Protein AF-A0A7K4B3U4-F1 (afdb_monomer)

pLDDT: mean 78.88, std 15.06, range [47.38, 95.62]

Sequence (133 aa):
MATESFTLEWWAWFQSFLWVILILVGFIILYYIVKEMHDAKVTPRLAEIELEKEKLQLMKLDFTHRGQPFFRVTPEKLDEINTLDMENTRLEAEIFAKQTAVDQRIQLLENSVKNRKLDDLVDKIKGEEKKIR

Structure (mmCIF, N/CA/C/O backbone):
data_AF-A0A7K4B3U4-F1
#
_entry.id   AF-A0A7K4B3U4-F1
#
loop_
_atom_site.group_PDB
_atom_site.id
_atom_site.type_symbol
_atom_site.label_atom_id
_atom_site.label_alt_id
_atom_site.label_comp_id
_atom_site.label_asym_id
_atom_site.label_entity_id
_atom_site.label_seq_id
_atom_site.pdbx_PDB_ins_code
_atom_site.Cartn_x
_atom_site.Cartn_y
_atom_site.Cartn_z
_atom_site.occupancy
_atom_site.B_iso_or_equiv
_atom_site.auth_seq_id
_atom_site.auth_comp_id
_atom_site.auth_asym_id
_atom_site.auth_atom_id
_atom_site.pdbx_PDB_model_num
ATOM 1 N N . MET A 1 1 ? 71.525 13.524 -46.828 1.00 56.06 1 MET A N 1
ATOM 2 C CA . MET A 1 1 ? 70.737 14.733 -46.499 1.00 56.06 1 MET A CA 1
ATOM 3 C C . MET A 1 1 ? 69.364 14.749 -47.172 1.00 56.06 1 MET A C 1
ATOM 5 O O . MET A 1 1 ? 68.405 14.999 -46.467 1.00 56.06 1 MET A O 1
ATOM 9 N N . ALA A 1 2 ? 69.210 14.424 -48.4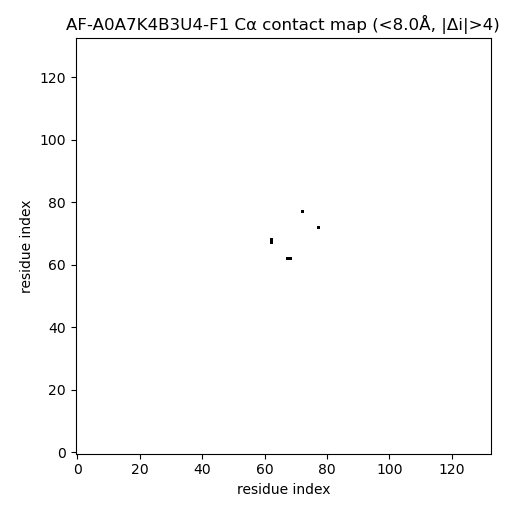66 1.00 58.28 2 ALA A N 1
ATOM 10 C CA . ALA A 1 2 ? 67.884 14.422 -49.120 1.00 58.28 2 ALA A CA 1
ATOM 11 C C . ALA A 1 2 ? 66.936 13.275 -48.692 1.00 58.28 2 ALA A C 1
ATOM 13 O O . ALA A 1 2 ? 65.723 13.383 -48.834 1.00 58.28 2 ALA A O 1
ATOM 14 N N . THR A 1 3 ? 67.471 12.170 -48.167 1.00 60.50 3 THR A N 1
ATOM 15 C CA . THR A 1 3 ? 66.673 11.023 -47.704 1.00 60.50 3 THR A CA 1
ATOM 16 C C . THR A 1 3 ? 66.081 11.221 -46.308 1.00 60.50 3 THR A C 1
ATOM 18 O O . THR A 1 3 ? 65.042 10.646 -46.014 1.00 60.50 3 THR A O 1
ATOM 21 N N . GLU A 1 4 ? 66.702 12.044 -45.458 1.00 61.56 4 GLU A N 1
ATOM 22 C CA . GLU A 1 4 ? 66.243 12.284 -44.079 1.00 61.56 4 GLU A CA 1
ATOM 23 C C . GLU A 1 4 ? 65.104 13.308 -44.003 1.00 61.56 4 GLU A C 1
ATOM 25 O O . GLU A 1 4 ? 64.231 13.198 -43.148 1.00 61.56 4 GLU A O 1
ATOM 30 N N . SER A 1 5 ? 65.056 14.280 -44.921 1.00 64.44 5 SER A N 1
ATOM 31 C CA . SER A 1 5 ? 63.922 15.210 -45.007 1.00 64.44 5 SER A CA 1
ATOM 32 C C . SER A 1 5 ? 62.639 14.496 -45.440 1.00 64.44 5 SER A C 1
ATOM 34 O O . SER A 1 5 ? 61.569 14.765 -44.903 1.00 64.44 5 SER A O 1
ATOM 36 N N . PHE A 1 6 ? 62.752 13.528 -46.355 1.00 67.94 6 PHE A N 1
ATOM 37 C CA . PHE A 1 6 ? 61.609 12.775 -46.874 1.00 67.94 6 PHE A CA 1
ATOM 38 C C . PHE A 1 6 ? 60.974 11.861 -45.814 1.00 67.94 6 PHE A C 1
ATOM 40 O O . PHE A 1 6 ? 59.754 11.719 -45.769 1.00 67.94 6 PHE A O 1
ATOM 47 N N . THR A 1 7 ? 61.778 11.257 -44.930 1.00 73.56 7 THR A N 1
ATOM 48 C CA . THR A 1 7 ? 61.256 10.421 -43.836 1.00 73.56 7 THR A CA 1
ATOM 49 C C . THR A 1 7 ? 60.568 11.249 -42.754 1.00 73.56 7 THR A C 1
ATOM 51 O O . THR A 1 7 ? 59.550 10.811 -42.223 1.00 73.56 7 THR A O 1
ATOM 54 N N . LEU A 1 8 ? 61.071 12.452 -42.458 1.00 75.19 8 LEU A N 1
ATOM 55 C CA . LEU A 1 8 ? 60.458 13.372 -41.494 1.00 75.19 8 LEU A CA 1
ATOM 56 C C . LEU A 1 8 ? 59.126 13.948 -42.000 1.00 75.19 8 LEU A C 1
ATOM 58 O O . LEU A 1 8 ? 58.160 13.991 -41.239 1.00 75.19 8 LEU A O 1
ATOM 62 N N . GLU A 1 9 ? 59.040 14.333 -43.277 1.00 79.00 9 GLU A N 1
ATOM 63 C CA . GLU A 1 9 ? 57.783 14.794 -43.892 1.00 79.00 9 GLU A CA 1
ATOM 64 C C . GLU A 1 9 ? 56.730 13.679 -43.946 1.00 79.00 9 GLU A C 1
ATOM 66 O O . GLU A 1 9 ? 55.567 13.895 -43.593 1.00 79.00 9 GLU A O 1
ATOM 71 N N . TRP A 1 10 ? 57.140 12.462 -44.314 1.00 80.56 10 TRP A N 1
ATOM 72 C CA . TRP A 1 10 ? 56.257 11.296 -44.325 1.00 80.56 10 TRP A CA 1
ATOM 73 C C . TRP A 1 10 ? 55.764 10.934 -42.917 1.00 80.56 10 TRP A C 1
ATOM 75 O O . TRP A 1 10 ? 54.584 10.634 -42.725 1.00 80.56 10 TRP A O 1
ATOM 85 N N . TRP A 1 11 ? 56.641 11.029 -41.913 1.00 83.00 11 TRP A N 1
ATOM 86 C CA . TRP A 1 11 ? 56.291 10.794 -40.513 1.00 83.00 11 TRP A CA 1
ATOM 87 C C . TRP A 1 11 ? 55.308 11.836 -39.968 1.00 83.00 11 TRP A C 1
ATOM 89 O O . TRP A 1 11 ? 54.347 11.476 -39.290 1.00 83.00 11 TRP A O 1
ATOM 99 N N . ALA A 1 12 ? 55.491 13.116 -40.303 1.00 83.31 12 ALA A N 1
ATOM 100 C CA . ALA A 1 12 ? 54.575 14.181 -39.900 1.00 83.31 12 ALA A CA 1
ATOM 101 C C . ALA A 1 12 ? 53.175 13.999 -40.513 1.00 83.31 12 ALA A C 1
ATOM 103 O O . ALA A 1 12 ? 52.169 14.107 -39.809 1.00 83.31 12 ALA A O 1
ATOM 104 N N . TRP A 1 13 ? 53.104 13.650 -41.801 1.00 84.06 13 TRP A N 1
ATOM 105 C CA . TRP A 1 13 ? 51.838 13.341 -42.471 1.00 84.06 13 TRP A CA 1
ATOM 106 C C . TRP A 1 13 ? 51.144 12.117 -41.851 1.00 84.06 13 TRP A C 1
ATOM 108 O O . TRP A 1 13 ? 49.942 12.153 -41.576 1.00 84.06 13 TRP A O 1
ATOM 118 N N . PHE A 1 14 ? 51.909 11.066 -41.542 1.00 86.75 14 PHE A N 1
ATOM 119 C CA . PHE A 1 14 ? 51.405 9.875 -40.859 1.00 86.75 14 PHE A CA 1
ATOM 120 C C . PHE A 1 14 ? 50.890 10.189 -39.447 1.00 86.75 14 PHE A C 1
ATOM 122 O O . PHE A 1 14 ? 49.817 9.730 -39.059 1.00 86.75 14 PHE A O 1
ATOM 129 N N . GLN A 1 15 ? 51.597 11.033 -38.694 1.00 86.62 15 GLN A N 1
ATOM 130 C CA . GLN A 1 15 ? 51.171 11.475 -37.368 1.00 86.62 15 GLN A CA 1
ATOM 131 C C . GLN A 1 15 ? 49.843 12.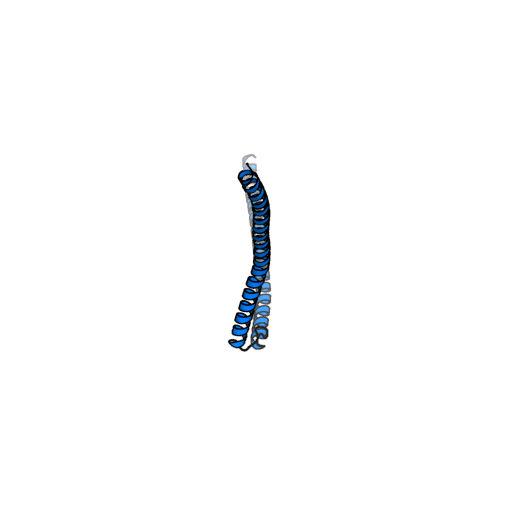244 -37.426 1.00 86.62 15 GLN A C 1
ATOM 133 O O . GLN A 1 15 ? 48.948 11.975 -36.624 1.00 86.62 15 GLN A O 1
ATOM 138 N N . SER A 1 16 ? 49.668 13.165 -38.380 1.00 87.69 16 SER A N 1
ATOM 139 C CA . SER A 1 16 ? 48.387 13.860 -38.578 1.00 87.69 16 SER A CA 1
ATOM 140 C C . SER A 1 16 ? 47.257 12.893 -38.939 1.00 87.69 16 SER A C 1
ATOM 142 O O . SER A 1 16 ? 46.149 13.020 -38.418 1.00 87.69 16 SER A O 1
ATOM 144 N N . PHE A 1 17 ? 47.536 11.891 -39.773 1.00 90.00 17 PHE A N 1
ATOM 145 C CA . PHE A 1 17 ? 46.566 10.862 -40.137 1.00 90.00 17 PHE A CA 1
ATOM 146 C C . PHE A 1 17 ? 46.146 9.995 -38.937 1.00 90.00 17 PHE A C 1
ATOM 148 O O . PHE A 1 17 ? 44.959 9.708 -38.769 1.00 90.00 17 PHE A O 1
ATOM 155 N N . LEU A 1 18 ? 47.084 9.654 -38.046 1.00 89.38 18 LEU A N 1
ATOM 156 C CA . LEU A 1 18 ? 46.792 8.929 -36.805 1.00 89.38 18 LEU A CA 1
ATOM 157 C C . LEU A 1 18 ? 45.839 9.703 -35.887 1.00 89.38 18 LEU A C 1
ATOM 159 O O . LEU A 1 18 ? 44.918 9.106 -35.334 1.00 89.38 18 LEU A O 1
ATOM 163 N N . TRP A 1 19 ? 46.007 11.021 -35.756 1.00 91.94 19 TRP A N 1
ATOM 164 C CA . TRP A 1 19 ? 45.092 11.850 -34.964 1.00 91.94 19 TRP A CA 1
ATOM 165 C C . TRP A 1 19 ? 43.676 11.877 -35.546 1.00 91.94 19 TRP A C 1
ATOM 167 O O . TRP A 1 19 ? 42.705 11.773 -34.796 1.00 91.94 19 TRP A O 1
ATOM 177 N N . VAL A 1 20 ? 43.546 11.953 -36.873 1.00 92.75 20 VAL A N 1
ATOM 178 C CA . VAL A 1 20 ? 42.240 11.903 -37.552 1.00 92.75 20 VAL A CA 1
ATOM 179 C C . VAL A 1 20 ? 41.560 10.551 -37.329 1.00 92.75 20 VAL A C 1
ATOM 181 O O . VAL A 1 20 ? 40.377 10.513 -36.991 1.00 92.75 20 VAL A O 1
ATOM 184 N N . ILE A 1 21 ? 42.302 9.445 -37.449 1.00 93.06 21 ILE A N 1
ATOM 185 C CA . ILE A 1 21 ? 41.780 8.101 -37.164 1.00 93.06 21 ILE A CA 1
ATOM 186 C C . ILE A 1 21 ? 41.348 7.981 -35.705 1.00 93.06 21 ILE A C 1
ATOM 188 O O . ILE A 1 21 ? 40.275 7.450 -35.433 1.00 93.06 21 ILE A O 1
ATOM 192 N N . LEU A 1 22 ? 42.146 8.482 -34.764 1.00 93.69 22 LEU A N 1
ATOM 193 C CA . LEU A 1 22 ? 41.842 8.394 -33.338 1.00 93.69 22 LEU A CA 1
ATOM 194 C C . LEU A 1 22 ? 40.554 9.153 -32.995 1.00 93.69 22 LEU A C 1
ATOM 196 O O . LEU A 1 22 ? 39.704 8.627 -32.278 1.00 93.69 22 LEU A O 1
ATOM 200 N N . ILE A 1 23 ? 40.364 10.345 -33.568 1.00 93.88 23 ILE A N 1
ATOM 201 C CA . ILE A 1 23 ? 39.113 11.105 -33.439 1.00 93.88 23 ILE A CA 1
ATOM 202 C C . ILE A 1 23 ? 37.942 10.324 -34.042 1.00 93.88 23 ILE A C 1
ATOM 204 O O . ILE A 1 23 ? 36.887 10.227 -33.418 1.00 93.88 23 ILE A O 1
ATOM 208 N N . LEU A 1 24 ? 38.122 9.728 -35.222 1.00 94.94 24 LEU A N 1
ATOM 209 C CA . LEU A 1 24 ? 37.083 8.945 -35.893 1.00 94.94 24 LEU A CA 1
ATOM 210 C C . LEU A 1 24 ? 36.677 7.712 -35.071 1.00 94.94 24 LEU A C 1
ATOM 212 O O . LEU A 1 24 ? 35.487 7.450 -34.908 1.00 94.94 24 LEU A O 1
ATOM 216 N N . VAL A 1 25 ? 37.642 7.004 -34.479 1.00 95.50 25 VAL A N 1
ATOM 217 C CA . VAL A 1 25 ? 37.388 5.896 -33.543 1.00 95.50 25 VAL A CA 1
ATOM 218 C C . VAL A 1 25 ? 36.647 6.394 -32.301 1.00 95.50 25 VAL A C 1
ATOM 220 O O . VAL A 1 25 ? 35.674 5.770 -31.882 1.00 95.50 25 VAL A O 1
ATOM 223 N N . GLY A 1 26 ? 37.033 7.547 -31.752 1.00 95.38 26 GLY A N 1
ATOM 224 C CA . GLY A 1 26 ? 36.308 8.189 -30.653 1.00 95.38 26 GLY A CA 1
ATOM 225 C C . GLY A 1 26 ? 34.848 8.494 -31.006 1.00 95.38 26 GLY A C 1
ATOM 226 O O . GLY A 1 26 ? 33.950 8.202 -30.218 1.00 95.38 26 GLY A O 1
ATOM 227 N N . PHE A 1 27 ? 34.588 8.999 -32.215 1.00 95.62 27 PHE A N 1
ATOM 228 C CA . PHE A 1 27 ? 33.231 9.231 -32.719 1.00 95.62 27 PHE A CA 1
ATOM 229 C C . PHE A 1 27 ? 32.434 7.937 -32.894 1.00 95.62 27 PHE A C 1
ATOM 231 O O . PHE A 1 27 ? 31.249 7.921 -32.569 1.00 95.62 27 PHE A O 1
ATOM 238 N N . ILE A 1 28 ? 33.061 6.852 -33.358 1.00 94.44 28 ILE A N 1
ATOM 239 C CA . ILE A 1 28 ? 32.417 5.533 -33.454 1.00 94.44 28 ILE A CA 1
ATOM 240 C C . ILE A 1 28 ? 31.992 5.046 -32.066 1.00 94.44 28 ILE A C 1
ATOM 242 O O . ILE A 1 28 ? 30.860 4.593 -31.899 1.00 94.44 28 ILE A O 1
ATOM 246 N N . ILE A 1 29 ? 32.866 5.174 -31.064 1.00 93.50 29 ILE A N 1
ATOM 247 C CA . ILE A 1 29 ? 32.556 4.795 -29.679 1.00 93.50 29 ILE A CA 1
ATOM 248 C C . ILE A 1 29 ? 31.402 5.649 -29.143 1.00 93.50 29 ILE A C 1
ATOM 250 O O . ILE A 1 29 ? 30.442 5.112 -28.593 1.00 93.50 29 ILE A O 1
ATOM 254 N N . LEU A 1 30 ? 31.452 6.968 -29.345 1.00 93.81 30 LEU A N 1
ATOM 255 C CA . LEU A 1 30 ? 30.403 7.887 -28.900 1.00 93.81 30 LEU A CA 1
ATOM 256 C C . LEU A 1 30 ? 29.054 7.584 -29.569 1.00 93.81 30 LEU A C 1
ATOM 258 O O . LEU A 1 30 ? 28.021 7.555 -28.902 1.00 93.81 30 LEU A O 1
ATOM 262 N N . TYR A 1 31 ? 29.067 7.298 -30.872 1.00 94.00 31 TYR A N 1
ATOM 263 C CA . TYR A 1 31 ? 27.896 6.843 -31.615 1.00 94.00 31 TYR A CA 1
ATOM 264 C C . TYR A 1 31 ? 27.320 5.558 -31.013 1.00 94.00 31 TYR A C 1
ATOM 266 O O . TYR A 1 31 ? 26.109 5.464 -30.823 1.00 94.00 31 TYR A O 1
ATOM 274 N N . TYR A 1 32 ? 28.175 4.597 -30.654 1.00 92.88 32 TYR A N 1
ATOM 275 C CA . TYR A 1 32 ? 27.742 3.343 -30.045 1.00 92.88 32 TYR A CA 1
ATOM 276 C C . TYR A 1 32 ? 27.106 3.557 -28.668 1.00 92.88 32 TYR A C 1
ATOM 278 O O . TYR A 1 32 ? 26.076 2.960 -28.384 1.00 92.88 32 TYR A O 1
ATOM 286 N N . ILE A 1 33 ? 27.649 4.460 -27.845 1.00 88.06 33 ILE A N 1
ATOM 287 C CA . ILE A 1 33 ? 27.063 4.817 -26.541 1.00 88.06 33 ILE A CA 1
ATOM 288 C C . ILE A 1 33 ? 25.668 5.429 -26.721 1.00 88.06 33 ILE A C 1
ATOM 290 O O . ILE A 1 33 ? 24.727 5.038 -26.032 1.00 88.06 33 ILE A O 1
ATOM 294 N N . VAL A 1 34 ? 25.513 6.376 -27.653 1.00 88.06 34 VAL A N 1
ATOM 295 C CA . VAL A 1 34 ? 24.211 7.008 -27.926 1.00 88.06 34 VAL A CA 1
ATOM 296 C C . VAL A 1 34 ? 23.212 5.989 -28.466 1.00 88.06 34 VAL A C 1
ATOM 298 O O . VAL A 1 34 ? 22.054 5.998 -28.051 1.00 88.06 34 VAL A O 1
ATOM 301 N N . LYS A 1 35 ? 23.657 5.097 -29.355 1.00 86.88 35 LYS A N 1
ATOM 302 C CA . LYS A 1 35 ? 22.844 4.008 -29.896 1.00 86.88 35 LYS A CA 1
ATOM 303 C C . LYS A 1 35 ? 22.394 3.045 -28.796 1.00 86.88 35 LYS A C 1
ATOM 305 O O . LYS A 1 35 ? 21.205 2.782 -28.688 1.00 86.88 35 LYS A O 1
ATOM 310 N N . GLU A 1 36 ? 23.304 2.604 -27.935 1.00 83.81 36 GLU A N 1
ATOM 311 C CA . GLU A 1 36 ? 22.995 1.705 -26.820 1.00 83.81 36 GLU A CA 1
ATOM 312 C C . GLU A 1 36 ? 22.006 2.355 -25.843 1.00 83.81 36 GLU A C 1
ATOM 314 O O . GLU A 1 36 ? 21.039 1.731 -25.419 1.00 83.81 36 GLU A O 1
ATOM 319 N N . MET A 1 37 ? 22.184 3.645 -25.530 1.00 77.88 37 MET A N 1
ATOM 320 C CA . MET A 1 37 ? 21.241 4.396 -24.695 1.00 77.88 37 MET A CA 1
ATOM 321 C C . MET A 1 37 ? 19.877 4.601 -25.358 1.00 77.88 37 MET A C 1
ATOM 323 O O . MET A 1 37 ? 18.864 4.664 -24.661 1.00 77.88 37 MET A O 1
ATOM 327 N N . HIS A 1 38 ? 19.839 4.776 -26.677 1.00 78.12 38 HIS A N 1
ATOM 328 C CA . HIS A 1 38 ? 18.597 4.867 -27.431 1.00 78.12 38 HIS A CA 1
ATOM 329 C C . HIS A 1 38 ? 17.858 3.527 -27.393 1.00 78.12 38 HIS A C 1
ATOM 331 O O . HIS A 1 38 ? 16.691 3.484 -27.005 1.00 78.12 38 HIS A O 1
ATOM 337 N N . ASP A 1 39 ? 18.555 2.437 -27.699 1.00 70.44 39 ASP A N 1
ATOM 338 C CA . ASP A 1 39 ? 17.982 1.096 -27.735 1.00 70.44 39 ASP A CA 1
ATOM 339 C C . ASP A 1 39 ? 17.524 0.677 -26.326 1.00 70.44 39 ASP A C 1
ATOM 341 O O . ASP A 1 39 ? 16.368 0.297 -26.148 1.00 70.44 39 ASP A O 1
ATOM 345 N N . ALA A 1 40 ? 18.328 0.925 -25.286 1.00 64.56 40 ALA A N 1
ATOM 346 C CA . ALA A 1 40 ? 17.969 0.676 -23.886 1.00 64.56 40 ALA A CA 1
ATOM 347 C C . ALA A 1 40 ? 16.773 1.501 -23.376 1.00 64.56 40 ALA A C 1
ATOM 349 O O . ALA A 1 40 ? 16.126 1.097 -22.414 1.00 64.56 40 ALA A O 1
ATOM 350 N N . LYS A 1 41 ? 16.446 2.646 -23.992 1.00 60.84 41 LYS A N 1
ATOM 351 C CA . LYS A 1 41 ? 15.230 3.421 -23.670 1.00 60.84 41 LYS A CA 1
ATOM 352 C C . LYS A 1 41 ? 13.986 2.897 -24.385 1.00 60.84 41 LYS A C 1
ATOM 354 O O . LYS A 1 41 ? 12.873 3.147 -23.923 1.00 60.84 41 LYS A O 1
ATOM 359 N N . VAL A 1 42 ? 14.153 2.173 -25.489 1.00 58.97 42 VAL A N 1
ATOM 360 C CA . VAL A 1 42 ? 13.054 1.583 -26.268 1.00 58.97 42 VAL A CA 1
ATOM 361 C C . VAL A 1 42 ? 12.710 0.173 -25.766 1.00 58.97 42 VAL A C 1
ATOM 363 O O . VAL A 1 42 ? 11.536 -0.196 -25.746 1.00 58.97 42 VAL A O 1
ATOM 366 N N . THR A 1 43 ? 13.690 -0.580 -25.260 1.00 57.50 43 THR A N 1
ATOM 367 C CA . THR A 1 43 ? 13.499 -1.926 -24.695 1.00 57.50 43 THR A CA 1
ATOM 368 C C . THR A 1 43 ? 12.551 -2.016 -23.486 1.00 57.50 43 THR A C 1
ATOM 370 O O . THR A 1 43 ? 11.773 -2.965 -23.469 1.00 57.50 43 THR A O 1
ATOM 373 N N . PRO A 1 44 ? 12.496 -1.086 -22.504 1.00 58.25 44 PRO A N 1
ATOM 374 C CA . PRO A 1 44 ? 11.537 -1.192 -21.400 1.00 58.25 44 PRO A CA 1
ATOM 375 C C . PRO A 1 44 ? 10.097 -1.043 -21.888 1.00 58.25 44 PRO A C 1
ATOM 377 O O . PRO A 1 44 ? 9.233 -1.770 -21.419 1.00 58.25 44 PRO A O 1
ATOM 380 N N . ARG A 1 45 ? 9.844 -0.205 -22.905 1.00 54.09 45 ARG A N 1
ATOM 381 C CA . ARG A 1 45 ? 8.524 -0.156 -23.548 1.00 54.09 45 ARG A CA 1
ATOM 382 C C . ARG A 1 45 ? 8.212 -1.443 -24.290 1.00 54.09 45 ARG A C 1
ATOM 384 O O . ARG A 1 45 ? 7.070 -1.862 -24.270 1.00 54.09 45 ARG A O 1
ATOM 391 N N . LEU A 1 46 ? 9.186 -2.074 -24.944 1.00 55.47 46 LEU A N 1
ATOM 392 C CA . LEU A 1 46 ? 8.956 -3.353 -25.620 1.00 55.47 46 LEU A CA 1
ATOM 393 C C . LEU A 1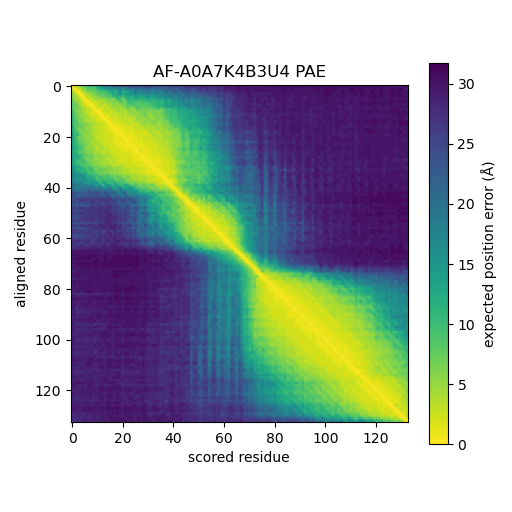 46 ? 8.695 -4.483 -24.624 1.00 55.47 46 LEU A C 1
ATOM 395 O O . LEU A 1 46 ? 7.766 -5.239 -24.852 1.00 55.47 46 LEU A O 1
ATOM 399 N N . ALA A 1 47 ? 9.431 -4.546 -23.514 1.00 59.72 47 ALA A N 1
ATOM 400 C CA . ALA A 1 47 ? 9.209 -5.520 -22.451 1.00 59.72 47 ALA A CA 1
ATOM 401 C C . ALA A 1 47 ? 7.871 -5.283 -21.734 1.00 59.72 47 ALA A C 1
ATOM 403 O O . ALA A 1 47 ? 7.146 -6.234 -21.482 1.00 59.72 47 ALA A O 1
ATOM 404 N N . GLU A 1 48 ? 7.492 -4.031 -21.462 1.00 60.44 48 GLU A N 1
ATOM 405 C CA . GLU A 1 48 ? 6.168 -3.692 -20.921 1.00 60.44 48 GLU A CA 1
ATOM 406 C C . GLU A 1 48 ? 5.052 -4.025 -21.916 1.00 60.44 48 GLU A C 1
ATOM 408 O O . GLU A 1 48 ? 4.073 -4.657 -21.538 1.00 60.44 48 GLU A O 1
ATOM 413 N N . ILE A 1 49 ? 5.216 -3.681 -23.196 1.00 60.75 49 ILE A N 1
ATOM 414 C CA . ILE A 1 49 ? 4.243 -3.986 -24.256 1.00 60.75 49 ILE A CA 1
ATOM 415 C C . ILE A 1 49 ? 4.155 -5.495 -24.507 1.00 60.75 49 ILE A C 1
ATOM 417 O O . ILE A 1 49 ? 3.077 -5.998 -24.810 1.00 60.75 49 ILE A O 1
ATOM 421 N N . GLU A 1 50 ? 5.256 -6.234 -24.416 1.00 63.12 50 GLU A N 1
ATOM 422 C CA . GLU A 1 50 ? 5.284 -7.690 -24.554 1.00 63.12 50 GLU A CA 1
ATOM 423 C C . GLU A 1 50 ? 4.621 -8.355 -23.350 1.00 63.12 50 GLU A C 1
ATOM 425 O O . GLU A 1 50 ? 3.774 -9.218 -23.542 1.00 63.12 50 GLU A O 1
ATOM 430 N N . LEU A 1 51 ? 4.863 -7.864 -22.135 1.00 60.09 51 LEU A N 1
ATOM 431 C CA . LEU A 1 51 ? 4.216 -8.341 -20.911 1.00 60.09 51 LEU A CA 1
ATOM 432 C C . LEU A 1 51 ? 2.719 -7.976 -20.879 1.00 60.09 51 LEU A C 1
ATOM 434 O O . LEU A 1 51 ? 1.887 -8.758 -20.421 1.00 60.09 51 LEU A O 1
ATOM 438 N N . GLU A 1 52 ? 2.334 -6.822 -21.428 1.00 66.12 52 GLU A N 1
ATOM 439 C CA . GLU A 1 52 ? 0.935 -6.447 -21.660 1.00 66.12 52 GLU A CA 1
ATOM 440 C C . GLU A 1 52 ? 0.281 -7.300 -22.751 1.00 66.12 52 GLU A C 1
ATOM 442 O O . GLU A 1 52 ? -0.869 -7.710 -22.591 1.00 66.12 52 GLU A O 1
ATOM 447 N N . LYS A 1 53 ? 0.995 -7.620 -23.838 1.00 67.81 53 LYS A N 1
ATOM 448 C CA . LYS A 1 53 ? 0.516 -8.523 -24.894 1.00 67.81 53 LYS A CA 1
ATOM 449 C C . LYS A 1 53 ? 0.380 -9.954 -24.396 1.00 67.81 53 LYS A C 1
ATOM 451 O O . LYS A 1 53 ? 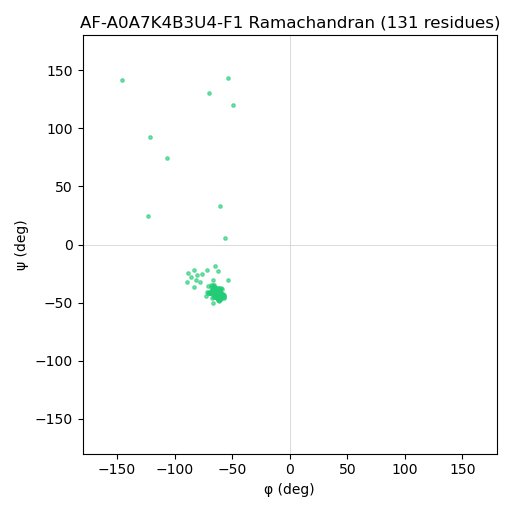-0.626 -10.578 -24.715 1.00 67.81 53 LYS A O 1
ATOM 456 N N . GLU A 1 54 ? 1.327 -10.456 -23.612 1.00 67.69 54 GLU A N 1
ATOM 457 C CA . GLU A 1 54 ? 1.251 -11.761 -22.960 1.00 67.69 54 GLU A CA 1
ATOM 458 C C . GLU A 1 54 ? 0.082 -11.794 -21.981 1.00 67.69 54 GLU A C 1
ATOM 460 O O . GLU A 1 54 ? -0.726 -12.712 -2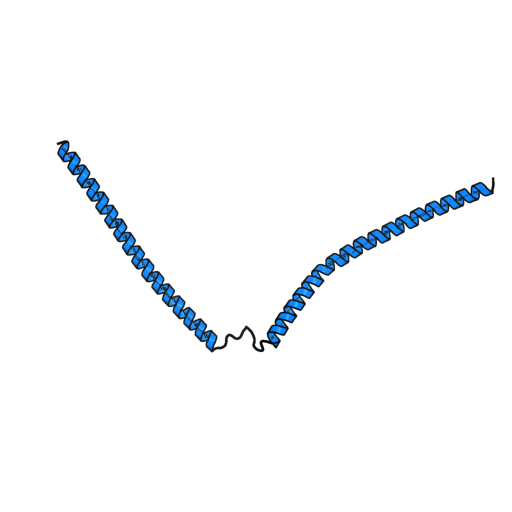2.059 1.00 67.69 54 GLU A O 1
ATOM 465 N N . LYS A 1 55 ? -0.116 -10.760 -21.150 1.00 67.31 55 LYS A N 1
ATOM 466 C CA . LYS A 1 55 ? -1.326 -10.634 -20.317 1.00 67.31 55 LYS A CA 1
ATOM 467 C C . LYS 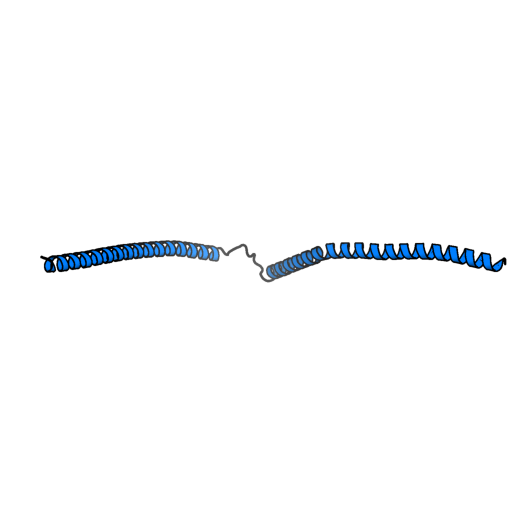A 1 55 ? -2.599 -10.636 -21.154 1.00 67.31 55 LYS A C 1
ATOM 469 O O . LYS A 1 55 ? -3.551 -11.320 -20.796 1.00 67.31 55 LYS A O 1
ATOM 474 N N . LEU A 1 56 ? -2.631 -9.910 -22.272 1.00 65.81 56 LEU A N 1
ATOM 475 C CA . LEU A 1 56 ? -3.784 -9.896 -23.173 1.00 65.81 56 LEU A CA 1
ATOM 476 C C . LEU A 1 56 ? -4.015 -11.261 -23.825 1.00 65.81 56 LEU A C 1
ATOM 478 O O . LEU A 1 56 ? -5.160 -11.634 -24.055 1.00 65.81 56 LEU A O 1
ATOM 482 N N . GLN A 1 57 ? -2.950 -11.991 -24.153 1.00 74.75 57 GLN A N 1
ATOM 483 C CA . GLN A 1 57 ? -3.019 -13.329 -24.730 1.00 74.75 57 GLN A CA 1
ATOM 484 C C . GLN A 1 57 ? -3.455 -14.358 -23.695 1.00 74.75 57 GLN A C 1
ATOM 486 O O . GLN A 1 57 ? -4.356 -15.122 -24.001 1.00 74.75 57 GLN A O 1
ATOM 491 N N . LEU A 1 58 ? -2.915 -14.331 -22.477 1.00 63.06 58 LEU A N 1
ATOM 492 C CA . LEU A 1 58 ? -3.383 -15.122 -21.338 1.00 63.06 58 LEU A CA 1
ATOM 493 C C . LEU A 1 58 ? -4.852 -14.828 -21.046 1.00 63.06 58 LEU A C 1
ATOM 495 O O . LEU A 1 58 ? -5.635 -15.756 -20.918 1.00 63.06 58 LEU A O 1
ATOM 499 N N . MET A 1 59 ? -5.253 -13.556 -21.050 1.00 62.22 59 MET A N 1
ATOM 500 C CA . MET A 1 59 ? -6.645 -13.162 -20.863 1.00 62.22 59 MET A CA 1
ATOM 501 C C . MET A 1 59 ? -7.523 -13.648 -22.024 1.00 62.22 59 MET A C 1
ATOM 503 O O . MET A 1 59 ? -8.596 -14.179 -21.782 1.00 62.22 59 MET A O 1
ATOM 507 N N . LYS A 1 60 ? -7.078 -13.536 -23.285 1.00 63.59 60 LYS A N 1
ATOM 508 C CA . LYS A 1 60 ? -7.777 -14.077 -24.470 1.00 63.59 60 LYS A CA 1
ATOM 509 C C . LYS A 1 60 ? -7.857 -15.597 -24.469 1.00 63.59 60 LYS A C 1
ATOM 511 O O . LYS A 1 60 ? -8.867 -16.144 -24.898 1.00 63.59 60 LYS A O 1
ATOM 516 N N . LEU A 1 61 ? -6.820 -16.275 -24.004 1.00 64.25 61 LEU A N 1
ATOM 517 C CA . LEU A 1 61 ? -6.760 -17.724 -23.900 1.00 64.25 61 LEU A CA 1
ATOM 518 C C . LEU A 1 61 ? -7.670 -18.187 -22.758 1.00 64.25 61 LEU A C 1
ATOM 520 O O . LEU A 1 61 ? -8.475 -19.084 -22.975 1.00 64.25 61 LEU A O 1
ATOM 524 N N . ASP A 1 62 ? -7.693 -17.475 -21.630 1.00 57.47 62 ASP A N 1
ATOM 525 C CA . ASP A 1 62 ? -8.703 -17.628 -20.580 1.00 57.47 62 ASP A CA 1
ATOM 526 C C . ASP A 1 62 ? -10.119 -17.323 -21.092 1.00 57.47 62 ASP A C 1
ATOM 528 O O . ASP A 1 62 ? -11.033 -18.067 -20.767 1.00 57.47 62 ASP A O 1
ATOM 532 N N . PHE A 1 63 ? -10.330 -16.311 -21.940 1.00 53.41 63 PHE A N 1
ATOM 533 C CA . PHE A 1 63 ? -11.626 -16.032 -22.584 1.00 53.41 63 PHE A CA 1
ATOM 534 C C . PHE A 1 63 ? -12.046 -17.131 -23.570 1.00 53.41 63 PHE A C 1
ATOM 536 O O . PHE A 1 63 ? -13.236 -17.366 -23.763 1.00 53.41 63 PHE A O 1
ATOM 543 N N . THR A 1 64 ? -11.083 -17.796 -24.210 1.00 57.69 64 THR A N 1
ATOM 544 C CA . THR A 1 64 ? -11.342 -18.856 -25.196 1.00 57.69 64 THR A CA 1
ATOM 545 C C . THR A 1 64 ? -11.579 -20.201 -24.505 1.00 57.69 64 THR A C 1
ATOM 547 O O . THR A 1 64 ? -12.449 -20.961 -24.921 1.00 57.69 64 THR A O 1
ATOM 550 N N . HIS A 1 65 ? -10.860 -20.479 -23.411 1.00 57.31 65 HIS A N 1
ATOM 551 C CA . HIS A 1 65 ? -11.066 -21.658 -22.566 1.00 57.31 65 HIS A CA 1
ATOM 552 C C . HIS A 1 65 ? -12.277 -21.513 -21.630 1.00 57.31 65 HIS A C 1
ATOM 554 O O . HIS A 1 65 ? -12.957 -22.500 -21.355 1.00 57.31 65 HIS A O 1
ATOM 560 N N . ARG A 1 66 ? -12.594 -20.298 -21.168 1.00 49.94 66 ARG A N 1
ATOM 561 C CA . ARG A 1 66 ? -13.793 -19.965 -20.385 1.00 49.94 66 ARG A CA 1
ATOM 562 C C . ARG A 1 66 ? -14.767 -19.205 -21.275 1.00 49.94 66 ARG A C 1
ATOM 564 O O . ARG A 1 66 ? -14.905 -17.995 -21.144 1.00 49.94 66 ARG A O 1
ATOM 571 N N . GLY A 1 67 ? -15.434 -19.908 -22.186 1.00 47.38 67 GLY A N 1
ATOM 572 C CA . GLY A 1 67 ? -16.335 -19.345 -23.197 1.00 47.38 67 GLY A CA 1
ATOM 573 C C . GLY A 1 67 ? -17.570 -18.562 -22.709 1.00 47.38 67 GLY A C 1
ATOM 574 O O . GLY A 1 67 ? -18.591 -18.621 -23.386 1.00 47.38 67 GLY A O 1
ATOM 575 N N . GLN A 1 68 ? -17.531 -17.834 -21.584 1.00 52.19 68 GLN A N 1
ATOM 576 C CA . GLN A 1 68 ? -18.549 -16.869 -21.166 1.00 52.19 68 GLN A CA 1
ATOM 577 C C . GLN A 1 68 ? -17.935 -15.661 -20.421 1.00 52.19 68 GLN A C 1
ATOM 579 O O . GLN A 1 68 ? -16.995 -15.814 -19.641 1.00 52.19 68 GLN A O 1
ATOM 584 N N . PRO A 1 69 ? -18.457 -14.443 -20.654 1.00 51.41 69 PRO A N 1
ATOM 585 C CA . PRO A 1 69 ? -17.872 -13.200 -20.165 1.00 51.41 69 PRO A CA 1
ATOM 586 C C . PRO A 1 69 ? -18.026 -13.062 -18.645 1.00 51.41 69 PRO A C 1
ATOM 588 O O . PRO A 1 69 ? -19.140 -13.110 -18.130 1.00 51.41 69 PRO A O 1
ATOM 591 N N . PHE A 1 70 ? -16.930 -12.742 -17.949 1.00 51.69 70 PHE A N 1
ATOM 592 C CA . PHE A 1 70 ? -16.886 -12.344 -16.527 1.00 51.69 70 PHE A CA 1
ATOM 593 C C . PHE A 1 70 ? -17.766 -11.122 -16.154 1.00 51.69 70 PHE A C 1
ATOM 595 O O . PHE A 1 70 ? -17.745 -10.681 -15.012 1.00 51.69 70 PHE A O 1
ATOM 602 N N . PHE A 1 71 ? -18.568 -10.588 -17.083 1.00 52.88 71 PHE A N 1
ATOM 603 C CA . PHE A 1 71 ? -19.512 -9.485 -16.863 1.00 52.88 71 PHE A CA 1
ATOM 604 C C . PHE A 1 71 ? -20.968 -9.816 -17.221 1.00 52.88 71 PHE A C 1
ATOM 606 O O . PHE A 1 71 ? -21.780 -8.926 -17.462 1.00 52.88 71 PHE A O 1
ATOM 613 N N . ARG A 1 72 ? -21.348 -11.094 -17.198 1.00 53.16 72 ARG A N 1
ATOM 614 C CA . ARG A 1 72 ? -22.732 -11.462 -16.891 1.00 53.16 72 ARG A CA 1
ATOM 615 C C . ARG A 1 72 ? -22.697 -12.363 -15.676 1.00 53.16 72 ARG A C 1
ATOM 617 O O . ARG A 1 72 ? -22.548 -13.572 -15.805 1.00 53.16 72 ARG A O 1
ATOM 624 N N . VAL A 1 73 ? -22.832 -11.765 -14.496 1.00 53.50 73 VAL A N 1
ATOM 625 C CA . VAL A 1 73 ? -23.371 -12.509 -13.358 1.00 53.50 73 VAL A CA 1
ATOM 626 C C . VAL A 1 73 ? -24.653 -13.167 -13.885 1.00 53.50 73 VAL A C 1
ATOM 628 O O . VAL A 1 73 ? -25.504 -12.474 -14.453 1.00 53.50 73 VAL A O 1
ATOM 631 N N . THR A 1 74 ? -24.744 -14.498 -13.853 1.00 55.31 74 THR A N 1
ATOM 632 C CA . THR A 1 74 ? -25.970 -15.191 -14.269 1.00 55.31 74 THR A CA 1
ATOM 633 C C . THR A 1 74 ? -27.138 -14.603 -13.468 1.00 55.31 74 THR A C 1
ATOM 635 O O . THR A 1 74 ? -26.934 -14.254 -12.306 1.00 55.31 74 THR A O 1
ATOM 638 N N . PRO A 1 75 ? -28.347 -14.439 -14.037 1.00 59.97 75 PRO A N 1
ATOM 639 C CA . PRO A 1 75 ? -29.466 -13.816 -13.316 1.00 59.97 75 PRO A CA 1
ATOM 640 C C . PRO A 1 75 ? -29.744 -14.500 -11.966 1.00 59.97 75 PRO A C 1
ATOM 642 O O . PRO A 1 75 ? -30.091 -13.838 -11.000 1.00 59.97 75 PRO A O 1
ATOM 645 N N . GLU A 1 76 ? -29.475 -15.802 -11.880 1.00 60.34 76 GLU A N 1
ATOM 646 C CA . GLU A 1 76 ? -29.514 -16.601 -10.652 1.00 60.34 76 GLU A CA 1
ATOM 647 C C . GLU A 1 76 ? -28.475 -16.166 -9.599 1.00 60.34 76 GLU A C 1
ATOM 649 O O . GLU A 1 76 ? -28.787 -16.071 -8.419 1.00 60.34 76 GLU A O 1
ATOM 654 N N . LYS A 1 77 ? -27.250 -15.825 -10.016 1.00 64.88 77 LYS A N 1
ATOM 655 C CA . LYS A 1 77 ? -26.197 -15.322 -9.121 1.00 64.88 77 LYS A CA 1
ATOM 656 C C . LYS A 1 77 ? -26.412 -13.861 -8.720 1.00 64.88 77 LYS A C 1
ATOM 658 O O . LYS A 1 77 ? -25.947 -13.465 -7.660 1.00 64.88 77 LYS A O 1
ATOM 663 N N . LEU A 1 78 ? -27.117 -13.066 -9.530 1.00 66.00 78 LEU A N 1
ATOM 664 C CA . LEU A 1 78 ? -27.538 -11.712 -9.142 1.00 66.00 78 LEU A CA 1
ATOM 665 C C . LEU A 1 78 ? -28.617 -11.754 -8.063 1.00 66.00 78 LEU A C 1
ATOM 667 O O . LEU A 1 78 ? -28.568 -10.958 -7.131 1.00 66.00 78 LEU A O 1
ATOM 671 N N . ASP A 1 79 ? -29.567 -12.679 -8.189 1.00 74.56 79 ASP A N 1
ATOM 672 C CA . ASP A 1 79 ? -30.595 -12.885 -7.172 1.00 74.56 79 ASP A CA 1
ATOM 673 C C . ASP A 1 79 ? -29.967 -13.371 -5.859 1.00 74.56 79 ASP A C 1
ATOM 675 O O . ASP A 1 79 ? -30.209 -12.782 -4.811 1.00 74.56 79 ASP A O 1
ATOM 679 N N . GLU A 1 80 ? -29.041 -14.334 -5.924 1.00 79.31 80 GLU A N 1
ATOM 680 C CA . GLU A 1 80 ? -28.283 -14.795 -4.753 1.00 79.31 80 GLU A CA 1
ATOM 681 C C . GLU A 1 80 ? -27.521 -13.643 -4.069 1.00 79.31 80 GLU A C 1
ATOM 683 O O . GLU A 1 80 ? -27.630 -13.470 -2.857 1.00 79.31 80 GLU A O 1
ATOM 688 N N . ILE A 1 81 ? -26.828 -12.788 -4.829 1.00 80.06 81 ILE A N 1
ATOM 689 C CA . ILE A 1 81 ? -26.140 -11.607 -4.277 1.00 80.06 81 ILE A CA 1
ATOM 690 C C . ILE A 1 81 ? -27.130 -10.637 -3.619 1.00 80.06 81 ILE A C 1
ATOM 692 O O . ILE A 1 81 ? -26.887 -10.197 -2.499 1.00 80.06 81 ILE A O 1
ATOM 696 N N . ASN A 1 82 ? -28.268 -10.351 -4.255 1.00 81.00 82 ASN A N 1
ATOM 697 C CA . ASN A 1 82 ? -29.287 -9.477 -3.671 1.00 81.00 82 ASN A CA 1
ATOM 698 C C . ASN A 1 82 ? -29.871 -10.063 -2.378 1.00 81.00 82 ASN A C 1
ATOM 700 O O . ASN A 1 82 ? -30.077 -9.330 -1.413 1.00 81.00 82 ASN A O 1
ATOM 704 N N . THR A 1 83 ? -30.122 -11.375 -2.332 1.00 87.50 83 THR A N 1
ATOM 705 C CA . THR A 1 83 ? -30.616 -12.038 -1.114 1.00 87.50 83 THR A CA 1
ATOM 706 C C . THR A 1 83 ? -29.597 -11.973 0.020 1.00 87.50 83 THR A C 1
ATOM 708 O O . THR A 1 83 ? -29.976 -11.683 1.154 1.00 87.50 83 THR A O 1
ATOM 711 N N . LEU A 1 84 ? -28.310 -12.155 -0.287 1.00 87.38 84 LEU A N 1
ATOM 712 C CA . LEU A 1 84 ? -27.227 -12.044 0.687 1.00 87.38 84 LEU A CA 1
ATOM 713 C C . LEU A 1 84 ? -27.057 -10.603 1.183 1.00 87.38 84 LEU A C 1
ATOM 715 O O . LEU A 1 84 ? -26.876 -10.395 2.378 1.00 87.38 84 LEU A O 1
ATOM 719 N N . ASP A 1 85 ? -27.187 -9.600 0.315 1.00 88.50 85 ASP A N 1
ATOM 720 C CA . ASP A 1 85 ? -27.135 -8.187 0.711 1.00 88.50 85 ASP A CA 1
ATOM 721 C C . ASP A 1 85 ? -28.339 -7.787 1.582 1.00 88.50 85 ASP A C 1
ATOM 723 O O . ASP A 1 85 ? -28.198 -7.079 2.586 1.00 88.50 85 ASP A O 1
ATOM 727 N N . MET A 1 86 ? -29.535 -8.287 1.260 1.00 89.38 86 MET A N 1
ATOM 728 C CA . MET A 1 86 ? -30.721 -8.110 2.104 1.00 89.38 86 MET A CA 1
ATOM 729 C C . MET A 1 86 ? -30.567 -8.802 3.465 1.00 89.38 86 MET A C 1
ATOM 731 O O . MET A 1 86 ? -31.002 -8.271 4.489 1.00 89.38 86 MET A O 1
ATOM 735 N N . GLU A 1 87 ? -29.940 -9.977 3.508 1.00 91.50 87 GLU A N 1
ATOM 736 C CA . GLU A 1 87 ? -29.662 -10.665 4.765 1.00 91.50 87 GLU A CA 1
ATOM 737 C C . GLU A 1 87 ? -28.596 -9.935 5.588 1.00 91.50 87 GLU A C 1
ATOM 739 O O . GLU A 1 87 ? -28.790 -9.742 6.789 1.00 91.50 87 GLU A O 1
ATOM 744 N N . ASN A 1 88 ? -27.531 -9.448 4.951 1.00 91.00 88 ASN A N 1
ATOM 745 C CA . ASN A 1 88 ? -26.476 -8.678 5.604 1.00 91.00 88 ASN A CA 1
ATOM 746 C C . ASN A 1 88 ? -27.022 -7.389 6.222 1.00 91.00 88 ASN A C 1
ATOM 748 O O . ASN A 1 88 ? -26.800 -7.140 7.403 1.00 91.00 88 ASN A O 1
ATOM 752 N N . THR A 1 89 ? -27.816 -6.616 5.481 1.00 92.06 89 THR A N 1
ATOM 753 C CA . THR A 1 89 ? -28.437 -5.386 6.010 1.00 92.06 89 THR A CA 1
ATOM 754 C C . THR A 1 89 ? -29.381 -5.666 7.185 1.00 92.06 89 THR A C 1
ATOM 756 O O . THR A 1 89 ? -29.410 -4.913 8.163 1.00 92.06 89 THR A O 1
ATOM 759 N N . ARG A 1 90 ? -30.125 -6.780 7.149 1.00 93.25 90 ARG A N 1
ATOM 760 C CA . ARG A 1 90 ? -30.961 -7.227 8.275 1.00 93.25 90 ARG A CA 1
ATOM 761 C C . ARG A 1 90 ? -30.121 -7.612 9.495 1.00 93.25 90 ARG A C 1
ATOM 763 O O . ARG A 1 90 ? -30.462 -7.225 10.613 1.00 93.25 90 ARG A O 1
ATOM 770 N N . LEU A 1 91 ? -29.047 -8.373 9.290 1.00 93.50 91 LEU A N 1
ATOM 771 C CA . LEU A 1 91 ? -28.143 -8.799 10.358 1.00 93.50 91 LEU A CA 1
ATOM 772 C C . LEU A 1 91 ? -27.424 -7.605 10.988 1.00 93.50 91 LEU A C 1
ATOM 774 O O . LEU A 1 91 ? -27.342 -7.531 12.211 1.00 93.50 91 LEU A O 1
ATOM 778 N N . GLU A 1 92 ? -26.975 -6.640 10.190 1.00 91.81 92 GLU A N 1
ATOM 779 C CA . GLU A 1 92 ? -26.378 -5.394 10.677 1.00 91.81 92 GLU A CA 1
ATOM 780 C C . GLU A 1 92 ? -27.343 -4.618 11.580 1.00 91.81 92 GLU A C 1
ATOM 782 O O . GLU A 1 92 ? -26.965 -4.204 12.679 1.00 91.81 92 GLU A O 1
ATOM 787 N N . ALA A 1 93 ? -28.610 -4.484 11.175 1.00 93.06 93 ALA A N 1
ATOM 788 C CA . ALA A 1 93 ? -29.631 -3.829 11.990 1.00 93.06 93 ALA A CA 1
ATOM 789 C C . ALA A 1 93 ? -29.895 -4.574 13.315 1.00 93.06 93 ALA A C 1
ATOM 791 O O . ALA A 1 93 ? -30.036 -3.945 14.368 1.00 93.06 93 ALA A O 1
ATOM 792 N N . GLU A 1 94 ? -29.932 -5.911 13.293 1.00 94.50 94 GLU A N 1
ATOM 793 C CA . GLU A 1 94 ? -30.107 -6.726 14.501 1.00 94.50 94 GLU A CA 1
ATOM 794 C C . GLU A 1 94 ? -28.898 -6.622 15.444 1.00 94.50 94 GLU A C 1
ATOM 796 O O . GLU A 1 94 ? -29.067 -6.473 16.658 1.00 94.50 94 GLU A O 1
ATOM 801 N N . ILE A 1 95 ? -27.679 -6.667 14.898 1.00 93.62 95 ILE A N 1
ATOM 802 C CA . ILE A 1 95 ? -26.434 -6.499 15.656 1.00 93.62 95 ILE A CA 1
ATOM 803 C C . ILE A 1 95 ? -26.421 -5.128 16.328 1.00 93.62 95 ILE A C 1
ATOM 805 O O . ILE A 1 95 ? -26.173 -5.042 17.532 1.00 93.62 95 ILE A O 1
ATOM 809 N N . PHE A 1 96 ? -26.763 -4.072 15.591 1.00 94.38 96 PHE A N 1
ATOM 810 C CA . PHE A 1 96 ? -26.826 -2.716 16.128 1.00 94.38 96 PHE A CA 1
ATOM 811 C C . PHE A 1 96 ? -27.842 -2.586 17.274 1.00 94.38 96 PHE A C 1
ATOM 813 O O . PHE A 1 96 ? -27.540 -2.010 18.326 1.00 94.38 96 PHE A O 1
ATOM 820 N N . ALA A 1 97 ? -29.035 -3.170 17.119 1.00 93.75 97 ALA A N 1
ATOM 821 C CA . ALA A 1 97 ? -30.054 -3.174 18.166 1.00 93.75 97 ALA A CA 1
ATOM 822 C C . ALA A 1 97 ? -29.584 -3.927 19.424 1.00 93.75 97 ALA A C 1
ATOM 824 O O . ALA A 1 97 ? -29.761 -3.440 20.546 1.00 93.75 97 ALA A O 1
ATOM 825 N N . LYS A 1 98 ? -28.939 -5.091 19.253 1.00 94.81 98 LYS A N 1
ATOM 826 C CA . LYS A 1 98 ? -28.361 -5.860 20.366 1.00 94.81 98 LYS A CA 1
ATOM 827 C C . LYS A 1 98 ? -27.255 -5.087 21.074 1.00 94.81 98 LYS A C 1
ATOM 829 O O . LYS A 1 98 ? -27.250 -5.050 22.303 1.00 94.81 98 LYS A O 1
ATOM 834 N N . GLN A 1 99 ? -26.359 -4.450 20.326 1.00 93.75 99 GLN A N 1
ATOM 835 C CA . GLN A 1 99 ? -25.269 -3.654 20.885 1.00 93.75 99 GLN A CA 1
ATOM 836 C C . GLN A 1 99 ? -25.808 -2.482 21.712 1.00 93.75 99 GLN A C 1
ATOM 838 O O . GLN A 1 99 ? -25.433 -2.331 22.871 1.00 93.75 99 GLN A O 1
ATOM 843 N N . THR A 1 100 ? -26.791 -1.749 21.186 1.00 94.31 100 THR A N 1
ATOM 844 C CA . THR A 1 100 ? -27.438 -0.642 21.909 1.00 94.31 100 THR A CA 1
ATOM 845 C C . THR A 1 100 ? -28.088 -1.112 23.216 1.00 94.31 100 THR A C 1
ATOM 847 O O . THR A 1 100 ? -27.951 -0.467 24.256 1.00 94.31 100 THR A O 1
ATOM 850 N N . ALA A 1 101 ? -28.776 -2.257 23.195 1.00 94.38 101 ALA A N 1
ATOM 851 C CA . ALA A 1 101 ? -29.396 -2.820 24.393 1.00 94.38 101 ALA A CA 1
ATOM 852 C C . ALA A 1 101 ? -28.358 -3.251 25.446 1.00 94.38 101 ALA A C 1
ATOM 854 O O . ALA A 1 101 ? -28.595 -3.105 26.649 1.00 94.38 101 ALA A O 1
ATOM 855 N N . VAL A 1 102 ? -27.212 -3.785 25.013 1.00 95.19 102 VAL A N 1
ATOM 856 C CA . VAL A 1 102 ? -26.096 -4.138 25.901 1.00 95.19 102 VAL A CA 1
ATOM 857 C C . VAL A 1 102 ? -25.468 -2.882 26.502 1.00 95.19 102 VAL A C 1
ATOM 859 O O . VAL A 1 102 ? -25.312 -2.823 27.721 1.00 95.19 102 VAL A O 1
ATOM 862 N N . ASP A 1 103 ? -25.201 -1.857 25.696 1.00 95.00 103 ASP A N 1
ATOM 863 C CA . ASP A 1 103 ? -24.603 -0.600 26.156 1.00 95.00 103 ASP A CA 1
ATOM 864 C C . ASP A 1 103 ? -25.483 0.101 27.199 1.00 95.00 103 ASP A C 1
ATOM 866 O O . ASP A 1 103 ? -24.993 0.539 28.241 1.00 95.00 103 ASP A O 1
ATOM 870 N N . GLN A 1 104 ? -26.805 0.126 26.995 1.00 94.81 104 GLN A N 1
ATOM 871 C CA . GLN A 1 104 ? -27.747 0.654 27.988 1.00 94.81 104 GLN A CA 1
ATOM 872 C C . GLN A 1 104 ? -27.679 -0.111 29.316 1.00 94.81 104 GLN A C 1
ATOM 874 O O . GLN A 1 104 ? -27.673 0.495 30.389 1.00 94.81 104 GLN A O 1
ATOM 879 N N . ARG A 1 105 ? -27.600 -1.447 29.273 1.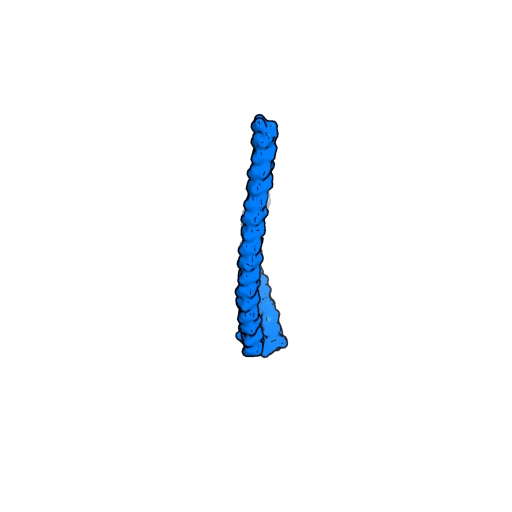00 93.81 105 ARG A N 1
ATOM 880 C CA . ARG A 1 105 ? -27.475 -2.269 30.488 1.00 93.81 105 ARG A CA 1
ATOM 881 C C . ARG A 1 105 ? -26.160 -2.010 31.214 1.00 93.81 105 ARG A C 1
ATOM 883 O O . ARG A 1 105 ? -26.165 -1.932 32.441 1.00 93.81 105 ARG A O 1
ATOM 890 N N . ILE A 1 106 ? -25.063 -1.850 30.476 1.00 93.94 106 ILE A N 1
ATOM 891 C CA . ILE A 1 106 ? -23.755 -1.506 31.044 1.00 93.94 106 ILE A CA 1
ATOM 892 C C . ILE A 1 106 ? -23.834 -0.152 31.750 1.00 93.94 106 ILE A C 1
ATOM 894 O O . ILE A 1 106 ? -23.465 -0.063 32.917 1.00 93.94 106 ILE A O 1
ATOM 898 N N . GLN A 1 107 ? -24.405 0.869 31.109 1.00 93.69 107 GLN A N 1
ATOM 899 C CA . GLN A 1 107 ? -24.559 2.195 31.717 1.00 93.69 107 GLN A CA 1
ATOM 900 C C . GLN A 1 107 ? -25.385 2.161 33.010 1.00 93.69 107 GLN A C 1
ATOM 902 O O . GLN A 1 107 ? -25.023 2.794 34.005 1.00 93.69 107 GLN A O 1
ATOM 907 N N . LEU A 1 108 ? -26.484 1.401 33.032 1.00 92.81 108 LEU A N 1
ATOM 908 C CA . LEU A 1 108 ? -27.298 1.241 34.240 1.00 92.81 108 LEU A CA 1
ATOM 909 C C . LEU A 1 108 ? -26.519 0.546 35.364 1.00 92.81 108 LEU A C 1
ATOM 911 O O . LEU A 1 108 ? -26.566 0.993 36.513 1.00 92.81 108 LEU A O 1
ATOM 915 N N . LEU A 1 109 ? -25.773 -0.512 35.038 1.00 93.69 109 LEU A N 1
ATOM 916 C CA . LEU A 1 109 ? -24.917 -1.208 35.996 1.00 93.69 109 LEU A CA 1
ATOM 917 C C . LEU A 1 109 ? -23.826 -0.286 36.543 1.00 93.69 109 LEU A C 1
ATOM 919 O O . LEU A 1 109 ? -23.665 -0.201 37.760 1.00 93.69 109 LEU A O 1
ATOM 923 N N . GLU A 1 110 ? -23.135 0.463 35.687 1.00 92.50 110 GLU A N 1
ATOM 924 C CA . GLU A 1 110 ? -22.132 1.443 36.107 1.00 92.50 110 GLU A CA 1
ATOM 925 C C . GLU A 1 110 ? -22.708 2.482 37.071 1.00 92.50 110 GLU A C 1
ATOM 927 O O . GLU A 1 110 ? -22.102 2.766 38.108 1.00 92.50 110 GLU A O 1
ATOM 932 N N . ASN A 1 111 ? -23.892 3.017 36.772 1.00 93.56 111 ASN A N 1
ATOM 933 C CA . ASN A 1 111 ? -24.561 3.985 37.637 1.00 93.56 111 ASN A CA 1
ATOM 934 C C . ASN A 1 111 ? -24.956 3.364 38.985 1.00 93.56 111 ASN A C 1
ATOM 936 O O . ASN A 1 111 ? -24.712 3.967 40.030 1.00 93.56 111 ASN A O 1
ATOM 940 N N . SER A 1 112 ? -25.489 2.138 38.990 1.00 89.81 112 SER A N 1
ATOM 941 C CA . SER A 1 112 ? -25.822 1.430 40.235 1.00 89.81 112 SER A CA 1
ATOM 942 C C . SER A 1 112 ? -24.594 1.171 41.114 1.00 89.81 112 SER A C 1
ATOM 944 O O . SER A 1 112 ? -24.647 1.363 42.328 1.00 89.81 112 SER A O 1
ATOM 946 N N . VAL A 1 113 ? -23.459 0.806 40.509 1.00 91.56 113 VAL A N 1
ATOM 947 C CA . VAL A 1 113 ? -22.200 0.569 41.224 1.00 91.56 113 VAL A CA 1
ATOM 948 C C . VAL A 1 113 ? -21.649 1.875 41.790 1.00 91.56 113 VAL A C 1
ATOM 950 O O . VAL A 1 113 ? -21.178 1.889 42.926 1.00 91.56 113 VAL A O 1
ATOM 953 N N . LYS A 1 114 ? -21.718 2.977 41.030 1.00 90.88 114 LYS A N 1
ATOM 954 C CA . LYS A 1 114 ? -21.319 4.310 41.508 1.00 90.88 114 LYS A CA 1
ATOM 955 C C . LYS A 1 114 ? -22.156 4.742 42.712 1.00 90.88 114 LYS A C 1
ATOM 957 O O . LYS A 1 114 ? -21.576 5.144 43.716 1.00 90.88 114 LYS A O 1
ATOM 962 N N . ASN A 1 115 ? -23.479 4.593 42.642 1.00 88.25 115 ASN A N 1
ATOM 963 C CA . ASN A 1 115 ? -24.377 4.944 43.745 1.00 88.25 115 ASN A CA 1
ATOM 964 C C . ASN A 1 115 ? -24.111 4.092 44.988 1.00 88.25 115 ASN A C 1
ATOM 966 O O . ASN A 1 115 ? -23.923 4.641 46.065 1.00 88.25 115 ASN A O 1
ATOM 970 N N . ARG A 1 116 ? -23.972 2.770 44.837 1.00 90.94 116 ARG A N 1
ATOM 971 C CA . ARG A 1 116 ? -23.646 1.887 45.966 1.00 90.94 116 ARG A CA 1
ATOM 972 C C . ARG A 1 116 ? -22.319 2.255 46.631 1.00 90.94 116 ARG A C 1
ATOM 974 O O . ARG A 1 116 ? -22.234 2.290 47.850 1.00 90.94 116 ARG A O 1
ATOM 981 N N . LYS A 1 117 ? -21.286 2.566 45.838 1.00 89.69 117 LYS A N 1
ATOM 982 C CA . LYS A 1 117 ? -19.998 3.034 46.376 1.00 89.69 117 LYS A CA 1
ATOM 983 C C . LYS A 1 117 ? -20.137 4.353 47.138 1.00 89.69 117 LYS A C 1
ATOM 985 O O . LYS A 1 117 ? -19.446 4.537 48.134 1.00 89.69 117 LYS A O 1
ATOM 990 N N . LEU A 1 118 ? -20.984 5.270 46.667 1.00 87.25 118 LEU A N 1
ATOM 991 C CA . LEU A 1 118 ? -21.272 6.521 47.371 1.00 87.25 118 LEU A CA 1
ATOM 992 C C . LEU A 1 118 ? -21.986 6.256 48.702 1.00 87.25 118 LEU A C 1
ATOM 994 O O . LEU A 1 118 ? -21.561 6.806 49.714 1.00 87.25 118 LEU A O 1
ATOM 998 N N . ASP A 1 119 ? -22.993 5.381 48.720 1.00 89.50 119 ASP A N 1
ATOM 999 C CA . ASP A 1 119 ? -23.708 4.997 49.945 1.00 89.50 119 ASP A CA 1
ATOM 1000 C C . ASP A 1 119 ? -22.761 4.357 50.975 1.00 89.50 119 ASP A C 1
ATOM 1002 O O . ASP A 1 119 ? -22.726 4.785 52.129 1.00 89.50 119 ASP A O 1
ATOM 1006 N N . ASP A 1 120 ? -21.904 3.421 50.544 1.00 90.69 120 ASP A N 1
ATOM 1007 C CA . ASP A 1 120 ? -20.900 2.779 51.406 1.00 90.69 120 ASP A CA 1
ATOM 1008 C C . ASP A 1 120 ? -19.927 3.811 52.026 1.00 90.69 120 ASP A C 1
ATOM 1010 O O . ASP A 1 120 ? -19.527 3.694 53.190 1.00 90.69 120 ASP A O 1
ATOM 1014 N N . LEU A 1 121 ? -19.538 4.846 51.267 1.00 89.44 121 LEU A N 1
ATOM 1015 C CA . LEU A 1 121 ? -18.689 5.936 51.767 1.00 89.44 121 LEU A CA 1
ATOM 1016 C C . LEU A 1 121 ? -19.427 6.822 52.778 1.00 89.44 121 LEU A C 1
ATOM 1018 O O . LEU A 1 121 ? -18.845 7.189 53.800 1.00 89.44 121 LEU A O 1
ATOM 1022 N N . VAL A 1 122 ? -20.695 7.149 52.523 1.00 88.56 122 VAL A N 1
ATOM 1023 C CA . VAL A 1 122 ? -21.528 7.948 53.437 1.00 88.56 122 VAL A CA 1
ATOM 1024 C C . VAL A 1 122 ? -21.741 7.217 54.762 1.00 88.56 122 VAL A C 1
ATOM 1026 O O . VAL A 1 122 ? -21.621 7.828 55.827 1.00 88.56 122 VAL A O 1
ATOM 1029 N N . ASP A 1 123 ? -22.004 5.913 54.723 1.00 90.56 123 ASP A N 1
ATOM 1030 C CA . ASP A 1 123 ? -22.172 5.102 55.929 1.00 90.56 123 ASP A CA 1
ATOM 1031 C C . ASP A 1 123 ? -20.879 5.007 56.740 1.00 90.56 123 ASP A C 1
ATOM 1033 O O . ASP A 1 123 ? -20.908 5.098 57.973 1.00 90.56 123 ASP A O 1
ATOM 1037 N N . LYS A 1 124 ? -19.726 4.915 56.066 1.00 90.38 124 LYS A N 1
ATOM 1038 C CA . LYS A 1 124 ? -18.422 4.975 56.732 1.00 90.38 124 LYS A CA 1
ATOM 1039 C C . LYS A 1 124 ? -18.212 6.313 57.448 1.00 90.38 124 LYS A C 1
ATOM 1041 O O . LYS A 1 124 ? -17.818 6.305 58.614 1.00 90.38 124 LYS A O 1
ATOM 1046 N N . ILE A 1 125 ? -18.537 7.433 56.798 1.00 87.69 125 ILE A N 1
ATOM 1047 C CA . ILE A 1 125 ? -18.437 8.778 57.392 1.00 87.69 125 ILE A CA 1
ATOM 1048 C C . ILE A 1 125 ? -19.349 8.895 58.619 1.00 87.69 125 ILE A C 1
ATOM 1050 O O . ILE A 1 125 ? -18.880 9.272 59.689 1.00 87.69 125 ILE A O 1
ATOM 1054 N N . LYS A 1 126 ? -20.623 8.490 58.524 1.00 88.88 126 LYS A N 1
ATOM 1055 C CA . LYS A 1 126 ? -21.548 8.494 59.677 1.00 88.88 126 LYS A CA 1
ATOM 1056 C C . LYS A 1 126 ? -21.055 7.621 60.833 1.00 88.88 126 LYS A C 1
ATOM 1058 O O . LYS A 1 126 ? -21.257 7.956 62.002 1.00 88.88 126 LYS A O 1
ATOM 1063 N N . GLY A 1 127 ? -20.443 6.479 60.519 1.00 87.75 127 GLY A N 1
ATOM 1064 C CA . GLY A 1 127 ? -19.837 5.589 61.506 1.00 87.75 127 GLY A CA 1
ATOM 1065 C C . GLY A 1 127 ? -18.638 6.219 62.217 1.00 87.75 127 GLY A C 1
ATOM 1066 O O . GLY A 1 127 ? -18.468 6.011 63.418 1.00 87.75 127 GLY A O 1
ATOM 1067 N N . GLU A 1 128 ? -17.827 6.998 61.502 1.00 88.12 128 GLU A N 1
ATOM 1068 C CA . GLU A 1 128 ? -16.719 7.769 62.073 1.00 88.12 128 GLU A CA 1
ATOM 1069 C C . GLU A 1 128 ? -17.225 8.960 62.908 1.00 88.12 128 GLU A C 1
ATOM 1071 O O . GLU A 1 128 ? -16.768 9.139 64.035 1.00 88.12 128 GLU A O 1
ATOM 1076 N N . GLU A 1 129 ? -18.245 9.696 62.453 1.00 81.12 129 GLU A N 1
ATOM 1077 C CA . GLU A 1 129 ? -18.86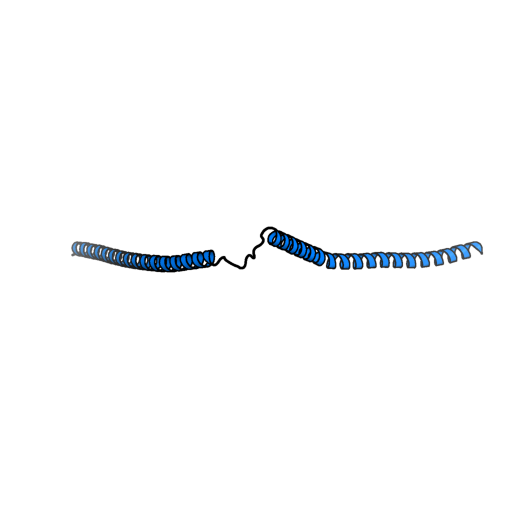4 10.793 63.218 1.00 81.12 129 GLU A CA 1
ATOM 1078 C C . GLU A 1 129 ? -19.453 10.327 64.560 1.00 81.12 129 GLU A C 1
ATOM 1080 O O . GLU A 1 129 ? -19.255 10.979 65.585 1.00 81.12 129 GLU A O 1
ATOM 1085 N N . LYS A 1 130 ? -20.122 9.165 64.590 1.00 85.81 130 LYS A N 1
ATOM 1086 C CA . LYS A 1 130 ? -20.641 8.557 65.832 1.00 85.81 130 LYS A CA 1
ATOM 1087 C C . LYS A 1 130 ? -19.562 8.128 66.828 1.00 85.81 130 LYS A C 1
ATOM 1089 O O . LYS A 1 130 ? -19.900 7.861 67.972 1.00 85.81 130 LYS A O 1
ATOM 1094 N N . LYS A 1 131 ? -18.307 7.971 66.401 1.00 82.44 131 LYS A N 1
ATOM 1095 C CA . LYS A 1 131 ? -17.188 7.635 67.299 1.00 82.44 131 LYS A CA 1
ATOM 1096 C C . LYS A 1 131 ? -16.524 8.875 67.891 1.00 82.44 131 LYS A C 1
ATOM 1098 O O . LYS A 1 131 ? -15.864 8.765 68.918 1.00 82.44 131 LYS A O 1
ATOM 1103 N N . ILE A 1 132 ? -16.646 10.014 67.212 1.00 79.94 132 ILE A N 1
ATOM 1104 C CA . ILE A 1 132 ? -16.062 11.294 67.629 1.00 79.94 132 ILE A CA 1
ATOM 1105 C C . ILE A 1 132 ? -17.000 12.037 68.595 1.00 79.94 132 ILE A C 1
ATOM 1107 O O . ILE A 1 132 ? -16.523 12.806 69.429 1.00 79.94 132 ILE A O 1
ATOM 1111 N N . ARG A 1 133 ? -18.313 11.811 68.488 1.00 57.78 133 ARG A N 1
ATOM 1112 C CA . ARG A 1 133 ? -19.346 12.389 69.357 1.00 57.78 133 ARG A CA 1
ATOM 1113 C C . ARG A 1 133 ? -19.744 11.445 70.485 1.00 57.78 133 ARG A C 1
ATOM 1115 O O . ARG A 1 133 ? -19.971 11.965 71.598 1.00 57.78 133 ARG A O 1
#

Solvent-accessible surface area (backbone atoms only — not comparable to full-atom values): 7307 Å² total; per-residue (Å²): 116,80,68,60,56,54,54,51,55,52,47,53,54,48,53,55,51,50,53,53,50,52,52,51,52,50,48,51,52,52,49,49,52,53,48,51,56,50,50,63,62,49,46,58,56,50,53,51,51,47,54,50,48,49,50,51,46,52,50,49,48,48,46,63,74,42,80,66,66,97,84,58,72,50,73,70,55,48,49,52,50,52,53,50,50,55,48,48,57,51,49,52,53,50,51,52,52,52,50,53,56,50,52,53,50,49,53,51,51,53,50,53,53,52,50,50,55,49,51,55,51,51,51,50,50,55,57,51,51,66,7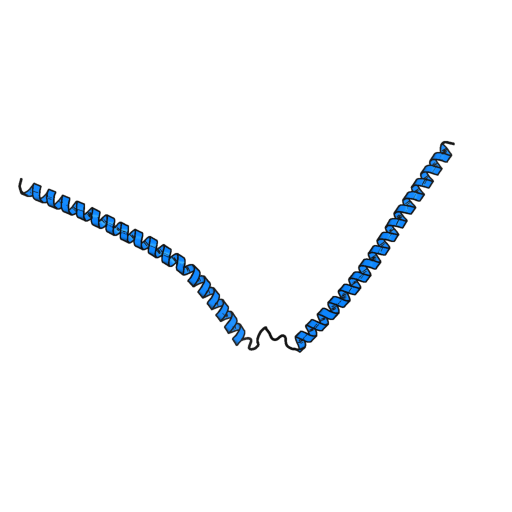1,78,105

Radius of gyration: 46.63 Å; Cα contacts (8 Å, |Δi|>4): 3; chains: 1; bounding box: 102×37×118 Å

Foldseek 3Di:
DVVVVVVVVVVVVVVVVVVVVVVVVVVVVVVVVVVVVVVVVVVVVVVVVVVVVVVVVVVVVVCVVVVDDPPDPDVVNVVVVVVVVVVVVVVVVVVVVVVVVVVVVVVVVVVVVVVVVVVVVVVVVVVVVVVVD

Secondary structure (DSSP, 8-state):
-HHHHHHHHHHHHHHHHHHHHHHHHHHHHHHHHHHHHHHHHHHHHHHHHHHHHHHHHHHHHHHHHS-S-TT---HHHHHHHHHHHHHHHHHHHHHHHHHHHHHHHHHHHHHHHHHHHHHHHHHHHHHHHHHH-

Mean predicted aligned error: 19.31 Å